Protein AF-A0A955KDP0-F1 (afdb_monomer_lite)

pLDDT: mean 82.31, std 9.08, range [49.38, 95.75]

Sequence (146 aa):
GVGVSDIMGAMHLIAPYGDDAVAMVRTPELDGIKAINAIAGNRFVEVITINPKGEYEAKSFSFDSDWRKYDCSVRIFDGPEQNLSALPKGVTASIAQDGELVITVPSRGEQKIVSDKDLATDMRLTRIGNQVTYLKDGALWSLRMQ

Structure (mmCIF, N/CA/C/O backbone):
data_AF-A0A955KDP0-F1
#
_entry.id   AF-A0A955KDP0-F1
#
loop_
_atom_site.group_PDB
_atom_site.id
_atom_site.type_symbol
_atom_site.label_atom_id
_atom_site.label_alt_id
_atom_site.label_comp_id
_atom_site.label_asym_id
_atom_site.label_entity_id
_atom_site.label_seq_id
_atom_site.pdbx_PDB_ins_code
_atom_site.Cartn_x
_atom_site.Cartn_y
_atom_site.Cartn_z
_atom_site.occupancy
_atom_site.B_iso_or_equiv
_atom_site.auth_seq_id
_atom_site.auth_comp_id
_atom_site.auth_asym_id
_atom_site.auth_atom_id
_atom_site.pdbx_PDB_model_num
ATOM 1 N N . GLY A 1 1 ? -8.768 -5.371 -7.164 1.00 73.12 1 GLY A N 1
ATOM 2 C CA . GLY A 1 1 ? -9.036 -3.942 -6.908 1.00 73.12 1 GLY A CA 1
ATOM 3 C C . GLY A 1 1 ? -9.267 -3.742 -5.428 1.00 73.12 1 GLY A C 1
ATOM 4 O O . GLY A 1 1 ? -9.494 -4.729 -4.743 1.00 73.12 1 GLY A O 1
ATOM 5 N N . VAL A 1 2 ? -9.190 -2.507 -4.943 1.00 88.19 2 VAL A N 1
ATOM 6 C CA . VAL A 1 2 ? -9.468 -2.141 -3.548 1.00 88.19 2 VAL A CA 1
ATOM 7 C C . VAL A 1 2 ? -10.434 -0.967 -3.527 1.00 88.19 2 VAL A C 1
ATOM 9 O O . VAL A 1 2 ? -10.356 -0.088 -4.383 1.00 88.19 2 VAL A O 1
ATOM 12 N N . GLY A 1 3 ? -11.374 -0.995 -2.592 1.00 90.38 3 GLY A N 1
ATOM 13 C CA . GLY A 1 3 ? -12.320 0.079 -2.338 1.00 90.38 3 GLY A CA 1
ATOM 14 C C . GLY A 1 3 ? -11.964 0.818 -1.056 1.00 90.38 3 GLY A C 1
ATOM 15 O O . GLY A 1 3 ? -11.508 0.217 -0.085 1.00 90.38 3 GLY A O 1
ATOM 16 N N . VAL A 1 4 ? -12.212 2.122 -1.054 1.00 92.75 4 VAL A N 1
ATOM 17 C CA . VAL A 1 4 ? -12.185 2.960 0.144 1.00 92.75 4 VAL A CA 1
ATOM 18 C C . VAL A 1 4 ? -13.595 3.513 0.314 1.00 92.75 4 VAL A C 1
ATOM 20 O O . VAL A 1 4 ? -14.101 4.172 -0.593 1.00 92.75 4 VAL A O 1
ATOM 23 N N . SER A 1 5 ? -14.248 3.203 1.433 1.00 93.94 5 SER A N 1
ATOM 24 C CA . SER A 1 5 ? -15.646 3.574 1.681 1.00 93.94 5 SER A CA 1
ATOM 25 C C . SER A 1 5 ? -15.780 4.393 2.954 1.00 93.94 5 SER A C 1
ATOM 27 O O . SER A 1 5 ? -15.240 4.017 3.991 1.00 93.94 5 SER A O 1
ATOM 29 N N . ASP A 1 6 ? -16.568 5.459 2.884 1.00 93.44 6 ASP A N 1
ATOM 30 C CA . ASP A 1 6 ? -17.007 6.234 4.042 1.00 93.44 6 ASP A CA 1
ATOM 31 C C . ASP A 1 6 ? -18.377 5.718 4.509 1.00 93.44 6 ASP A C 1
ATOM 33 O O . ASP A 1 6 ? -19.319 5.641 3.717 1.00 93.44 6 ASP A O 1
ATOM 37 N N . ILE A 1 7 ? -18.488 5.348 5.786 1.00 92.81 7 ILE A N 1
ATOM 38 C CA . ILE A 1 7 ? -19.766 5.077 6.447 1.00 92.81 7 ILE A CA 1
ATOM 39 C C . ILE A 1 7 ? -19.900 6.033 7.628 1.00 92.81 7 ILE A C 1
ATOM 41 O O . ILE A 1 7 ? -19.354 5.789 8.699 1.00 92.81 7 ILE A O 1
ATOM 45 N N . MET A 1 8 ? -20.666 7.111 7.444 1.00 92.50 8 MET A N 1
ATOM 46 C CA . MET A 1 8 ? -20.958 8.102 8.493 1.00 92.50 8 MET A CA 1
ATOM 47 C C . MET A 1 8 ? -19.702 8.738 9.126 1.00 92.50 8 MET A C 1
ATOM 49 O O . MET A 1 8 ? -19.662 8.980 10.330 1.00 92.50 8 MET A O 1
ATOM 53 N N . GLY A 1 9 ? -18.672 9.004 8.325 1.00 89.31 9 GLY A N 1
ATOM 54 C CA . GLY A 1 9 ? -17.384 9.545 8.757 1.00 89.31 9 GLY A CA 1
ATOM 55 C C . GLY A 1 9 ? -16.373 8.478 9.181 1.00 89.31 9 GLY A C 1
ATOM 56 O O . GLY A 1 9 ? -15.236 8.813 9.504 1.00 89.31 9 GLY A O 1
ATOM 57 N N . ALA A 1 10 ? -16.762 7.200 9.186 1.00 94.44 10 ALA A N 1
ATOM 58 C CA . ALA A 1 10 ? -15.877 6.087 9.477 1.00 94.44 10 ALA A CA 1
ATOM 59 C C . ALA A 1 10 ? -15.365 5.451 8.180 1.00 94.44 10 ALA A C 1
ATOM 61 O O . ALA A 1 10 ? -16.104 4.767 7.466 1.00 94.44 10 ALA A O 1
ATOM 62 N N . MET A 1 11 ? -14.076 5.632 7.899 1.00 95.75 11 MET A N 1
ATOM 63 C CA . MET A 1 11 ? -13.441 5.091 6.698 1.00 95.75 11 MET A CA 1
ATOM 64 C C . MET A 1 11 ? -13.131 3.599 6.821 1.00 95.75 11 MET A C 1
ATOM 66 O O . MET A 1 11 ? -12.634 3.127 7.847 1.00 95.75 11 MET A O 1
ATOM 70 N N . HIS A 1 12 ? -13.413 2.852 5.759 1.00 94.94 12 HIS A N 1
ATOM 71 C CA . HIS A 1 12 ? -13.193 1.415 5.674 1.00 94.94 12 HIS A CA 1
ATOM 72 C C . HIS A 1 12 ? -12.435 1.054 4.398 1.00 94.94 12 HIS A C 1
ATOM 74 O O . HIS A 1 12 ? -12.764 1.529 3.308 1.00 94.94 12 HIS A O 1
ATOM 80 N N . LEU A 1 13 ? -11.455 0.166 4.539 1.00 94.62 13 LEU A N 1
ATOM 81 C CA . LEU A 1 13 ? -10.799 -0.510 3.429 1.00 94.62 13 LEU A CA 1
ATOM 82 C C . LEU A 1 13 ? -11.592 -1.752 3.038 1.00 94.62 13 LEU A C 1
ATOM 84 O O . LEU A 1 13 ? -11.932 -2.574 3.887 1.00 94.62 13 LEU A O 1
ATOM 88 N N . ILE A 1 14 ? -11.855 -1.896 1.744 1.00 93.00 14 ILE A N 1
ATOM 89 C CA . ILE A 1 14 ? -12.531 -3.048 1.151 1.00 93.00 14 ILE A CA 1
ATOM 90 C C . ILE A 1 14 ? -11.543 -3.720 0.207 1.00 93.00 14 ILE A C 1
ATOM 92 O O . ILE A 1 14 ? -11.304 -3.227 -0.896 1.00 93.00 14 ILE A O 1
ATOM 96 N N . ALA A 1 15 ? -10.948 -4.832 0.625 1.00 91.44 15 ALA A N 1
ATOM 97 C CA . ALA A 1 15 ? -9.898 -5.495 -0.140 1.00 91.44 15 ALA A CA 1
ATOM 98 C C . ALA A 1 15 ? -10.147 -7.005 -0.272 1.00 91.44 15 ALA A C 1
ATOM 100 O O . ALA A 1 15 ? -10.638 -7.637 0.666 1.00 91.44 15 ALA A O 1
ATOM 101 N N . PRO A 1 16 ? -9.817 -7.608 -1.427 1.00 86.12 16 PRO A N 1
ATOM 102 C CA . PRO A 1 16 ? -9.906 -9.048 -1.605 1.00 86.12 16 PRO A CA 1
ATOM 103 C C . PRO A 1 16 ? -8.849 -9.748 -0.745 1.00 86.12 16 PRO A C 1
ATOM 105 O O . PRO A 1 16 ? -7.674 -9.375 -0.777 1.00 86.12 16 PRO A O 1
ATOM 108 N N . TYR A 1 17 ? -9.259 -10.780 -0.007 1.00 82.44 17 TYR A N 1
ATOM 109 C CA . TYR A 1 17 ? -8.359 -11.602 0.813 1.00 82.44 17 TYR A CA 1
ATOM 110 C C . TYR A 1 17 ? -8.341 -13.091 0.444 1.00 82.44 17 TYR A C 1
ATOM 112 O O . TYR A 1 17 ? -7.614 -13.875 1.052 1.00 82.44 17 TYR A O 1
ATOM 120 N N . GLY A 1 18 ? -9.100 -13.472 -0.579 1.00 76.88 18 GLY A N 1
ATOM 121 C CA . GLY A 1 18 ? -9.124 -14.796 -1.191 1.00 76.88 18 GLY A CA 1
ATOM 122 C C . GLY A 1 18 ? -9.804 -14.715 -2.556 1.00 76.88 18 GLY A C 1
ATOM 123 O O . GLY A 1 18 ? -10.226 -13.631 -2.961 1.00 76.88 18 GLY A O 1
ATOM 124 N N . ASP A 1 19 ? -9.915 -15.846 -3.251 1.00 78.38 19 ASP A N 1
ATOM 125 C CA . ASP A 1 19 ? -10.481 -15.881 -4.609 1.00 78.38 19 ASP A CA 1
ATOM 126 C C . ASP A 1 19 ? -11.951 -15.425 -4.635 1.00 78.38 19 ASP A C 1
ATOM 128 O O . ASP A 1 19 ? -12.337 -14.649 -5.504 1.00 78.38 19 ASP A O 1
ATOM 132 N N . ASP A 1 20 ? -12.722 -15.795 -3.608 1.00 84.00 20 ASP A N 1
ATOM 133 C CA . ASP A 1 20 ? -14.141 -15.446 -3.458 1.00 84.00 20 ASP A CA 1
ATOM 134 C C . ASP A 1 20 ? -14.428 -14.709 -2.136 1.00 84.00 20 ASP A C 1
ATOM 136 O O . ASP A 1 20 ? -15.514 -14.816 -1.564 1.00 84.00 20 ASP A O 1
ATOM 140 N N . ALA A 1 21 ? -13.436 -13.990 -1.594 1.00 85.31 21 ALA A N 1
ATOM 141 C CA . ALA A 1 21 ? -13.540 -13.391 -0.265 1.00 85.31 21 ALA A CA 1
ATOM 142 C C . ALA A 1 21 ? -13.038 -11.941 -0.218 1.00 85.31 21 ALA A C 1
ATOM 144 O O . ALA A 1 21 ? -11.952 -11.618 -0.705 1.00 85.31 21 ALA A O 1
ATOM 145 N N . VAL A 1 22 ? -13.824 -11.068 0.420 1.00 88.88 22 VAL A N 1
ATOM 146 C CA . VAL A 1 22 ? -13.530 -9.640 0.599 1.00 88.88 22 VAL A CA 1
ATOM 147 C C . VAL A 1 22 ? -13.565 -9.296 2.081 1.00 88.88 22 VAL A C 1
ATOM 149 O O . VAL A 1 22 ? -14.498 -9.659 2.793 1.00 88.88 22 VAL A O 1
ATOM 152 N N . ALA A 1 23 ? -12.536 -8.591 2.536 1.00 90.81 23 ALA A N 1
ATOM 153 C CA . ALA A 1 23 ? -12.445 -8.056 3.877 1.00 90.81 23 ALA A CA 1
ATOM 154 C C . ALA A 1 23 ? -12.899 -6.600 3.843 1.00 90.81 23 ALA A C 1
ATOM 156 O O . ALA A 1 23 ? -12.498 -5.837 2.963 1.00 90.81 23 ALA A O 1
ATOM 157 N N . MET A 1 24 ? -13.723 -6.227 4.816 1.00 93.31 24 MET A N 1
ATOM 158 C CA . MET A 1 24 ? -14.082 -4.844 5.082 1.00 93.31 24 MET A CA 1
ATOM 159 C C . MET A 1 24 ? -13.533 -4.477 6.453 1.00 93.31 24 MET A C 1
ATOM 161 O O . MET A 1 24 ? -14.024 -4.961 7.472 1.00 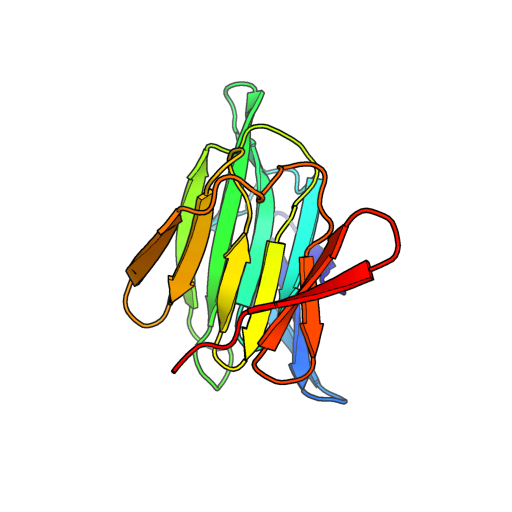93.31 24 MET A O 1
ATOM 165 N N . VAL A 1 25 ? -12.490 -3.654 6.472 1.00 94.06 25 VAL A N 1
ATOM 166 C CA . VAL A 1 25 ? -11.752 -3.325 7.690 1.00 94.06 25 VAL A CA 1
ATOM 167 C C . VAL A 1 25 ? -11.899 -1.843 7.978 1.00 94.06 25 VAL A C 1
ATOM 169 O O . VAL A 1 25 ? -11.672 -1.008 7.107 1.00 94.06 25 VAL A O 1
ATOM 172 N N . ARG A 1 26 ? -12.294 -1.512 9.207 1.00 94.69 26 ARG A N 1
ATOM 173 C CA . ARG A 1 26 ? -12.317 -0.134 9.697 1.00 94.69 26 ARG A CA 1
ATOM 174 C C . ARG A 1 26 ? -10.889 0.402 9.767 1.00 94.69 26 ARG A C 1
ATOM 176 O O . ARG A 1 26 ? -10.039 -0.229 10.385 1.00 94.69 26 ARG A O 1
ATOM 183 N N . THR A 1 27 ? -10.654 1.572 9.183 1.00 95.31 27 THR A N 1
ATOM 184 C CA . THR A 1 27 ? -9.312 2.156 9.054 1.00 95.31 27 THR A CA 1
ATOM 185 C C . THR A 1 27 ? -9.306 3.624 9.490 1.00 95.31 27 THR A C 1
ATOM 187 O O . THR A 1 27 ? -9.491 4.514 8.654 1.00 95.31 27 THR A O 1
ATOM 190 N N . PRO A 1 28 ? -9.149 3.902 10.799 1.00 94.50 28 PRO A N 1
ATOM 191 C CA . PRO A 1 28 ? -9.194 5.261 11.343 1.00 94.50 28 PRO A CA 1
ATOM 192 C C . PRO A 1 28 ? -8.133 6.198 10.765 1.00 94.50 28 PRO A C 1
ATOM 194 O O . PRO A 1 28 ? -8.346 7.401 10.673 1.00 94.50 28 PRO A O 1
ATOM 197 N N . GLU A 1 29 ? -7.006 5.658 10.301 1.00 94.06 29 GLU A N 1
ATOM 198 C CA . GLU A 1 29 ? -5.907 6.422 9.704 1.00 94.06 29 GLU A CA 1
ATOM 199 C C . GLU A 1 29 ? -6.277 7.103 8.380 1.00 94.06 29 GLU A C 1
ATOM 201 O O . GLU A 1 29 ? -5.469 7.883 7.864 1.00 94.06 29 GLU A O 1
ATOM 206 N N . LEU A 1 30 ? -7.455 6.791 7.829 1.00 93.31 30 LEU A N 1
ATOM 207 C CA . LEU A 1 30 ? -8.025 7.398 6.628 1.00 93.31 30 LEU A CA 1
ATOM 208 C C . LEU A 1 30 ? -9.170 8.377 6.933 1.00 93.31 30 LEU A C 1
ATOM 210 O O . LEU A 1 30 ? -9.653 9.021 6.006 1.00 93.31 30 LEU A O 1
ATOM 214 N N . ASP A 1 31 ? -9.615 8.510 8.187 1.00 92.88 31 ASP A N 1
ATOM 215 C CA . ASP A 1 31 ? -10.762 9.357 8.539 1.00 92.88 31 ASP A CA 1
ATOM 216 C C . ASP A 1 31 ? -10.559 10.818 8.146 1.00 92.88 31 ASP A C 1
ATOM 218 O O . ASP A 1 31 ? -9.567 11.446 8.508 1.00 92.88 31 ASP A O 1
ATOM 222 N N . GLY A 1 32 ? -11.527 11.371 7.410 1.00 86.75 32 GLY A N 1
ATOM 223 C CA . GLY A 1 32 ? -11.461 12.748 6.919 1.00 86.75 32 GLY A CA 1
ATOM 224 C C . GLY A 1 32 ? -10.387 12.983 5.850 1.00 86.75 32 GLY A C 1
ATOM 225 O O . GLY A 1 32 ? -10.158 14.131 5.470 1.00 86.75 32 GLY A O 1
ATOM 226 N N . ILE A 1 33 ? -9.741 11.926 5.348 1.00 87.94 33 ILE A N 1
ATOM 227 C CA . ILE A 1 33 ? -8.696 12.005 4.330 1.00 87.94 33 ILE A CA 1
ATOM 228 C C . ILE A 1 33 ? -9.242 11.521 2.989 1.00 87.94 33 ILE A C 1
ATOM 230 O O . ILE A 1 33 ? -9.924 10.502 2.881 1.00 87.94 33 ILE A O 1
ATOM 234 N N . LYS A 1 34 ? -8.898 12.248 1.924 1.00 86.75 34 LYS A N 1
ATOM 235 C CA . LYS A 1 34 ? -9.240 11.857 0.560 1.00 86.75 34 LYS A CA 1
ATOM 236 C C . LYS A 1 34 ? -8.227 10.841 0.029 1.00 86.75 34 LYS A C 1
ATOM 238 O O . LYS A 1 34 ? -7.061 11.177 -0.178 1.00 86.75 34 LYS A O 1
ATOM 243 N N . ALA A 1 35 ? -8.692 9.622 -0.237 1.00 89.56 35 ALA A N 1
ATOM 244 C CA . ALA A 1 35 ? -7.942 8.638 -1.010 1.00 89.56 35 ALA A CA 1
ATOM 245 C C . ALA A 1 35 ? -7.914 9.038 -2.494 1.00 89.56 35 ALA A C 1
ATOM 247 O O . ALA A 1 35 ? -8.939 9.409 -3.068 1.00 89.56 35 ALA A O 1
ATOM 248 N N . ILE A 1 36 ? -6.734 8.977 -3.105 1.00 91.25 36 ILE A N 1
ATOM 249 C CA . ILE A 1 36 ? -6.509 9.313 -4.518 1.00 91.25 36 ILE A CA 1
ATOM 250 C C . ILE A 1 36 ? -6.378 8.045 -5.343 1.00 91.25 36 ILE A C 1
ATOM 252 O O . ILE A 1 36 ? -6.989 7.911 -6.399 1.00 91.25 36 ILE A O 1
ATOM 256 N N . ASN A 1 37 ? -5.557 7.129 -4.846 1.00 90.31 37 ASN A N 1
ATOM 257 C CA . ASN A 1 37 ? -5.220 5.889 -5.509 1.00 90.31 37 ASN A CA 1
ATOM 258 C C . ASN A 1 37 ? -5.000 4.820 -4.448 1.00 90.31 37 ASN A C 1
ATOM 260 O O . ASN A 1 37 ? -4.663 5.136 -3.305 1.00 90.31 37 ASN A O 1
ATOM 264 N N . ALA A 1 38 ? -5.214 3.566 -4.812 1.00 89.81 38 ALA A N 1
ATOM 265 C CA . ALA A 1 38 ? -4.991 2.469 -3.902 1.00 89.81 38 ALA A CA 1
ATOM 266 C C . ALA A 1 38 ? -4.703 1.177 -4.660 1.00 89.81 38 ALA A C 1
ATOM 268 O O . ALA A 1 38 ? -5.333 0.860 -5.673 1.00 89.81 38 ALA A O 1
ATOM 269 N N . ILE A 1 39 ? -3.789 0.393 -4.105 1.00 88.06 39 ILE A N 1
ATOM 270 C CA . ILE A 1 39 ? -3.435 -0.931 -4.592 1.00 88.06 39 ILE A CA 1
ATOM 271 C C . ILE A 1 39 ? -3.612 -1.945 -3.468 1.00 88.06 39 ILE A C 1
ATOM 273 O O . ILE A 1 39 ? -3.326 -1.670 -2.304 1.00 88.06 39 ILE A O 1
ATOM 277 N N . ALA A 1 40 ? -4.089 -3.134 -3.822 1.00 86.50 40 ALA A N 1
ATOM 278 C CA . ALA A 1 40 ? -4.170 -4.260 -2.904 1.00 86.50 40 ALA A CA 1
ATOM 279 C C . ALA A 1 40 ? -3.393 -5.453 -3.445 1.00 86.50 40 ALA A C 1
ATOM 281 O O . ALA A 1 40 ? -3.401 -5.743 -4.644 1.00 86.50 40 ALA A O 1
ATOM 282 N N . GLY A 1 41 ? -2.770 -6.164 -2.517 1.00 80.69 41 GLY A N 1
ATOM 283 C CA . GLY A 1 41 ? -2.164 -7.466 -2.708 1.00 80.69 41 GLY A CA 1
ATOM 284 C C . GLY A 1 41 ? -2.537 -8.408 -1.571 1.00 80.69 41 GLY A C 1
ATOM 285 O O . GLY A 1 41 ? -3.383 -8.118 -0.726 1.00 80.69 41 GLY A O 1
ATOM 286 N N . ASN A 1 42 ? -1.889 -9.568 -1.541 1.00 82.19 42 ASN A N 1
ATOM 287 C CA . ASN A 1 42 ? -2.147 -10.555 -0.502 1.00 82.19 42 ASN A CA 1
ATOM 288 C C . ASN A 1 42 ? -1.687 -10.018 0.865 1.00 82.19 42 ASN A C 1
ATOM 290 O O . ASN A 1 42 ? -0.485 -9.851 1.070 1.00 82.19 42 ASN A O 1
ATOM 294 N N . ARG A 1 43 ? -2.638 -9.784 1.782 1.00 86.88 43 ARG A N 1
ATOM 295 C CA . ARG A 1 43 ? -2.420 -9.227 3.132 1.00 86.88 43 ARG A CA 1
ATOM 296 C C . ARG A 1 43 ? -1.767 -7.841 3.148 1.00 86.88 43 ARG A C 1
ATOM 298 O O . ARG A 1 43 ? -1.123 -7.475 4.128 1.00 86.88 43 ARG A O 1
ATOM 305 N N . PHE A 1 44 ? -1.918 -7.073 2.075 1.00 87.88 44 PHE A N 1
ATOM 306 C CA . PHE A 1 44 ? -1.340 -5.740 1.974 1.00 87.88 44 PHE A CA 1
ATOM 307 C C . PHE A 1 44 ? -2.247 -4.806 1.180 1.00 87.88 44 PHE A C 1
ATOM 309 O O . PHE A 1 44 ? -2.757 -5.182 0.124 1.00 87.88 44 PHE A O 1
ATOM 316 N N . VAL A 1 45 ? -2.411 -3.581 1.664 1.00 90.75 45 VAL A N 1
ATOM 317 C CA . VAL A 1 45 ? -3.089 -2.493 0.958 1.00 90.75 45 VAL A CA 1
ATOM 318 C C . VAL A 1 45 ? -2.243 -1.239 1.097 1.00 90.75 45 VAL A C 1
ATOM 320 O O . VAL A 1 45 ? -1.843 -0.907 2.204 1.00 90.75 45 VAL A O 1
ATOM 323 N N . GLU A 1 46 ? -2.006 -0.508 0.014 1.00 90.25 46 GLU A N 1
ATOM 324 C CA . GLU A 1 46 ? -1.416 0.829 0.095 1.00 90.25 46 GLU A CA 1
ATOM 325 C C . GLU A 1 46 ? -2.356 1.849 -0.526 1.00 90.25 46 GLU A C 1
ATOM 327 O O . GLU A 1 46 ? -2.829 1.655 -1.644 1.00 90.25 46 GLU A O 1
ATOM 332 N N . VAL A 1 47 ? -2.604 2.940 0.193 1.00 92.81 47 VAL A N 1
ATOM 333 C CA . VAL A 1 47 ? -3.464 4.041 -0.240 1.00 92.81 47 VAL A CA 1
ATOM 334 C C . VAL A 1 47 ? -2.634 5.311 -0.347 1.00 92.81 47 VAL A C 1
ATOM 336 O O . VAL A 1 47 ? -1.996 5.716 0.623 1.00 92.81 47 VAL A O 1
ATOM 339 N N . ILE A 1 48 ? -2.683 5.964 -1.506 1.00 92.31 48 ILE A N 1
ATOM 340 C CA . ILE A 1 48 ? -2.173 7.323 -1.677 1.00 92.31 48 ILE A CA 1
ATOM 341 C C . ILE A 1 48 ? -3.241 8.313 -1.233 1.00 92.31 48 ILE A C 1
ATOM 343 O O . ILE A 1 48 ? -4.395 8.260 -1.668 1.00 92.31 48 ILE A O 1
ATOM 347 N N . THR A 1 49 ? -2.832 9.235 -0.376 1.00 93.19 49 THR A N 1
ATOM 348 C CA . THR A 1 49 ? -3.662 10.278 0.219 1.00 93.19 49 THR A CA 1
ATOM 349 C C . THR A 1 49 ? -2.995 11.643 0.085 1.00 93.19 49 THR A C 1
ATOM 351 O O . THR A 1 49 ? -1.806 11.711 -0.212 1.00 93.19 49 THR A O 1
ATOM 354 N N . ILE A 1 50 ? -3.753 12.724 0.288 1.00 90.44 50 ILE A N 1
ATOM 355 C CA . ILE A 1 50 ? -3.193 14.075 0.451 1.00 90.44 50 ILE A CA 1
ATOM 356 C C . ILE A 1 50 ? -3.301 14.450 1.922 1.00 90.44 50 ILE A C 1
ATOM 358 O O . ILE A 1 50 ? -4.394 14.395 2.494 1.00 90.44 50 ILE A O 1
ATOM 362 N N . ASN A 1 51 ? -2.185 14.839 2.528 1.00 85.50 51 ASN A N 1
ATOM 363 C CA . ASN A 1 51 ? -2.172 15.316 3.902 1.00 85.50 51 ASN A CA 1
ATOM 364 C C . ASN A 1 51 ? -2.692 16.770 4.003 1.00 85.50 51 ASN A C 1
ATOM 366 O O . ASN A 1 51 ? -2.839 17.458 2.990 1.00 85.50 51 ASN A O 1
ATOM 370 N N . PRO A 1 52 ? -2.950 17.302 5.211 1.00 83.62 52 PRO A N 1
ATOM 371 C CA . PRO A 1 52 ? -3.420 18.683 5.369 1.00 83.62 52 PRO A CA 1
ATOM 372 C C . PRO A 1 52 ? -2.461 19.766 4.842 1.00 83.62 52 PRO A C 1
ATOM 374 O O . PRO A 1 52 ? -2.879 20.907 4.667 1.00 83.62 52 PRO A O 1
ATOM 377 N N . LYS A 1 53 ? -1.186 19.432 4.599 1.00 86.50 53 LYS A N 1
ATOM 378 C CA . LYS A 1 53 ? -0.187 20.336 4.007 1.00 86.50 53 LYS A CA 1
ATOM 379 C C . LYS A 1 53 ? -0.198 20.318 2.474 1.00 86.50 53 LYS A C 1
ATOM 381 O O . LYS A 1 53 ? 0.512 21.112 1.866 1.00 86.50 53 LYS A O 1
ATOM 386 N N . GLY A 1 54 ? -1.003 19.455 1.852 1.00 85.56 54 GLY A N 1
ATOM 387 C CA . GLY A 1 54 ? -1.059 19.294 0.400 1.00 85.56 54 GLY A CA 1
ATOM 388 C C . GLY A 1 54 ? -0.009 18.336 -0.168 1.00 85.56 54 GLY A C 1
ATOM 389 O O . GLY A 1 54 ? 0.125 18.257 -1.386 1.00 85.56 54 GLY A O 1
ATOM 390 N N . GLU A 1 55 ? 0.726 17.614 0.679 1.00 88.94 55 GLU A N 1
ATOM 391 C CA . GLU A 1 55 ? 1.732 16.636 0.257 1.00 88.94 55 GLU A CA 1
ATOM 392 C C . GLU A 1 55 ? 1.074 15.265 0.065 1.00 88.94 55 GLU A C 1
ATOM 394 O O . GLU A 1 55 ? 0.138 14.903 0.790 1.00 88.94 55 GLU A O 1
ATOM 399 N N . TYR A 1 56 ? 1.562 14.492 -0.907 1.00 90.25 56 TYR A N 1
ATOM 400 C CA . TYR A 1 56 ? 1.109 13.118 -1.079 1.00 90.25 56 TYR A CA 1
ATOM 401 C C . TYR A 1 56 ? 1.745 12.219 -0.012 1.00 90.25 56 TYR A C 1
ATOM 403 O O . TYR A 1 56 ? 2.942 12.280 0.267 1.00 90.25 56 TYR A O 1
ATOM 411 N N . GLU A 1 57 ? 0.929 11.349 0.572 1.00 91.00 57 GLU A N 1
ATOM 412 C CA . GLU A 1 57 ? 1.353 10.347 1.545 1.00 91.00 57 GLU A CA 1
ATOM 413 C C . GLU A 1 57 ? 0.861 8.971 1.117 1.00 91.00 57 GLU A C 1
ATOM 415 O O . GLU A 1 57 ? -0.322 8.788 0.812 1.00 91.00 57 GLU A O 1
ATOM 420 N N . ALA A 1 58 ? 1.755 7.988 1.153 1.00 89.81 58 ALA A N 1
ATOM 421 C CA . ALA A 1 58 ? 1.406 6.586 1.005 1.00 89.81 58 ALA A CA 1
ATOM 422 C C . ALA A 1 58 ? 1.199 5.964 2.392 1.00 89.81 58 ALA A C 1
ATOM 424 O O . ALA A 1 58 ? 2.129 5.896 3.199 1.00 89.81 58 ALA A O 1
ATOM 425 N N . LYS A 1 59 ? -0.025 5.501 2.657 1.00 91.81 59 LYS A N 1
ATOM 426 C CA . LYS A 1 59 ? -0.403 4.753 3.861 1.00 91.81 59 LYS A CA 1
ATOM 427 C C . LYS A 1 59 ? -0.461 3.268 3.524 1.00 91.81 59 LYS A C 1
ATOM 429 O O . LYS A 1 59 ? -1.311 2.838 2.747 1.00 91.81 59 LYS A O 1
ATOM 434 N N . SER A 1 60 ? 0.468 2.509 4.084 1.00 91.06 60 SER A N 1
ATOM 435 C CA . SER A 1 60 ? 0.655 1.074 3.885 1.00 91.06 60 SER A CA 1
ATOM 436 C C . SER A 1 60 ? 0.044 0.295 5.045 1.00 91.06 60 SER A C 1
ATOM 438 O O . SER A 1 60 ? 0.461 0.463 6.185 1.00 91.06 60 SER A O 1
ATOM 440 N N . PHE A 1 61 ? -0.896 -0.596 4.751 1.00 91.88 61 PHE A N 1
ATOM 441 C CA . PHE A 1 61 ? -1.611 -1.441 5.7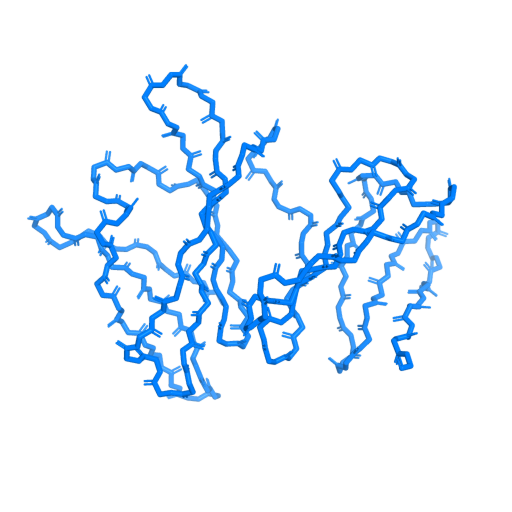02 1.00 91.88 61 PHE A CA 1
ATOM 442 C C . PHE A 1 61 ? -1.233 -2.898 5.473 1.00 91.88 61 PHE A C 1
ATOM 444 O O . PHE A 1 61 ? -1.461 -3.449 4.394 1.00 91.88 61 PHE A O 1
ATOM 451 N N . SER A 1 62 ? -0.657 -3.527 6.489 1.00 90.06 62 SER A N 1
ATOM 452 C CA . SER A 1 62 ? -0.168 -4.904 6.413 1.00 90.06 62 SER A CA 1
ATOM 453 C C . SER A 1 62 ? -0.942 -5.782 7.369 1.00 90.06 62 SER A C 1
ATOM 455 O O . SER A 1 62 ? -0.846 -5.610 8.578 1.00 90.06 62 SER A O 1
ATOM 457 N N . PHE A 1 63 ? -1.721 -6.706 6.821 1.00 89.00 63 PHE A N 1
ATOM 458 C CA . PHE A 1 63 ? -2.721 -7.458 7.567 1.00 89.00 63 PHE A CA 1
ATOM 459 C C . PHE A 1 63 ? -2.167 -8.780 8.106 1.00 89.00 63 PHE A C 1
ATOM 461 O O . PHE A 1 63 ? -1.289 -9.428 7.513 1.00 89.00 63 PHE A O 1
ATOM 468 N N . ASP A 1 64 ? -2.724 -9.237 9.223 1.00 86.75 64 ASP A N 1
ATOM 469 C CA . ASP A 1 64 ? -2.600 -10.627 9.650 1.00 86.75 64 ASP A CA 1
ATOM 470 C C . ASP A 1 64 ? -3.288 -11.590 8.658 1.00 86.75 64 ASP A C 1
ATOM 472 O O . ASP A 1 64 ? -3.835 -11.200 7.625 1.00 86.75 64 ASP A O 1
ATOM 476 N N . SER A 1 65 ? -3.142 -12.895 8.884 1.00 83.69 65 SER A N 1
ATOM 477 C CA . SER A 1 65 ? -3.670 -13.917 7.967 1.00 83.69 65 SER A CA 1
ATOM 478 C C . SER A 1 65 ? -5.196 -13.941 7.899 1.00 83.69 65 SER A C 1
ATOM 480 O O . SER A 1 65 ? -5.752 -14.382 6.899 1.00 83.69 65 SER A O 1
ATOM 482 N N . ASP A 1 66 ? -5.854 -13.491 8.959 1.00 85.88 66 ASP A N 1
ATOM 483 C CA . ASP A 1 66 ? -7.299 -13.461 9.148 1.00 85.88 66 ASP A CA 1
ATOM 484 C C . ASP A 1 66 ? -7.907 -12.065 8.950 1.00 85.88 66 ASP A C 1
ATOM 486 O O . ASP A 1 66 ? -9.115 -11.909 9.122 1.00 85.88 66 ASP A O 1
ATOM 490 N N . TRP A 1 67 ? -7.099 -11.076 8.545 1.00 88.06 67 TRP A N 1
ATOM 491 C CA . TRP A 1 67 ? -7.517 -9.698 8.258 1.00 88.06 67 TRP A CA 1
ATOM 492 C C . TRP A 1 67 ? -8.219 -8.996 9.431 1.00 88.06 67 TRP A C 1
ATOM 494 O O . TRP A 1 67 ? -9.053 -8.110 9.238 1.00 88.06 67 TRP A O 1
ATOM 504 N N . ARG A 1 68 ? -7.879 -9.382 10.663 1.00 86.31 68 ARG A N 1
ATOM 505 C CA . ARG A 1 68 ? -8.430 -8.809 11.900 1.00 86.31 68 ARG A CA 1
ATOM 506 C C . ARG A 1 68 ? -7.551 -7.720 12.484 1.00 86.31 68 ARG A C 1
ATOM 508 O O . ARG A 1 68 ? -8.060 -6.845 13.183 1.00 86.31 68 ARG A O 1
ATOM 515 N N . LYS A 1 69 ? -6.247 -7.782 12.228 1.00 88.44 69 LYS A N 1
ATOM 516 C CA . LYS A 1 69 ? -5.269 -6.793 12.677 1.00 88.44 69 LYS A CA 1
ATOM 517 C C . LYS A 1 69 ? -4.413 -6.355 11.509 1.00 88.44 69 LYS A C 1
ATOM 519 O O . LYS A 1 69 ? -4.171 -7.119 10.575 1.00 88.44 69 LYS A O 1
ATOM 524 N N . TYR A 1 70 ? -3.929 -5.129 11.595 1.00 91.62 70 TYR A N 1
ATOM 525 C CA . TYR A 1 70 ? -2.945 -4.620 10.665 1.00 91.62 70 TYR A CA 1
ATOM 526 C C . TYR A 1 70 ? -1.950 -3.710 11.367 1.00 91.62 70 TYR A C 1
ATOM 528 O O . TYR A 1 70 ? -2.274 -3.075 12.370 1.00 91.62 70 TYR A O 1
ATOM 536 N N . ASP A 1 71 ? -0.765 -3.626 10.779 1.00 90.38 71 ASP A N 1
ATOM 537 C CA . ASP A 1 71 ? 0.188 -2.556 11.031 1.00 90.38 71 ASP A CA 1
ATOM 538 C C . ASP A 1 71 ? 0.041 -1.495 9.937 1.00 90.38 71 ASP A C 1
ATOM 540 O O . ASP A 1 71 ? -0.144 -1.828 8.761 1.00 90.38 71 ASP A O 1
ATOM 544 N N . CYS A 1 72 ? 0.109 -0.221 10.324 1.00 90.81 72 CYS A N 1
ATOM 545 C CA . CYS A 1 72 ? 0.055 0.911 9.406 1.00 90.81 72 CYS A CA 1
ATOM 5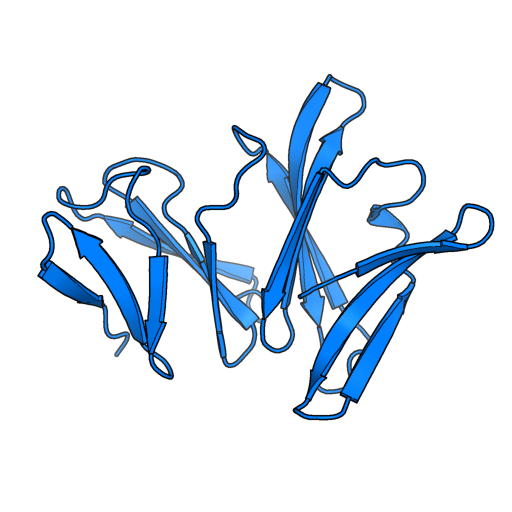46 C C . CYS A 1 72 ? 1.396 1.646 9.401 1.00 90.81 72 CYS A C 1
ATOM 548 O O . CYS A 1 72 ? 1.900 2.036 10.455 1.00 90.81 72 CYS A O 1
ATOM 550 N N . SER A 1 73 ? 1.963 1.862 8.217 1.00 88.50 73 SER A N 1
ATOM 551 C CA . SER A 1 73 ? 3.116 2.737 8.018 1.00 88.50 73 SER A CA 1
ATOM 552 C C . SER A 1 73 ? 2.772 3.862 7.050 1.00 88.50 73 SER A C 1
ATOM 554 O O . SER A 1 73 ? 1.936 3.712 6.158 1.00 88.50 73 SER A O 1
ATOM 556 N N . VAL A 1 74 ? 3.404 5.016 7.247 1.00 88.75 74 VAL A N 1
ATOM 557 C CA . VAL A 1 74 ? 3.190 6.210 6.427 1.00 88.75 74 VAL A CA 1
ATOM 558 C C . VAL A 1 74 ? 4.530 6.654 5.869 1.00 88.75 74 VAL A C 1
ATOM 560 O O . VAL A 1 74 ? 5.511 6.728 6.609 1.00 88.75 74 VAL A O 1
ATOM 563 N N . ARG A 1 75 ? 4.569 6.967 4.575 1.00 84.38 75 ARG A N 1
ATOM 564 C CA . ARG A 1 75 ? 5.715 7.625 3.943 1.00 84.38 75 ARG A CA 1
ATOM 565 C C . ARG A 1 75 ? 5.253 8.784 3.073 1.00 84.38 75 ARG A C 1
ATOM 567 O O . ARG A 1 75 ? 4.181 8.714 2.471 1.00 84.38 75 ARG A O 1
ATOM 574 N N . ILE A 1 76 ? 6.083 9.819 2.993 1.00 82.81 76 ILE A N 1
ATOM 575 C CA . ILE A 1 76 ? 5.920 10.869 1.988 1.00 82.81 76 ILE A CA 1
ATOM 576 C C . ILE A 1 76 ? 6.117 10.237 0.612 1.00 82.81 76 ILE A C 1
ATOM 578 O O . ILE A 1 76 ? 6.925 9.318 0.446 1.00 82.81 76 ILE A O 1
ATOM 582 N N . PHE A 1 77 ? 5.320 10.683 -0.345 1.00 79.62 77 PHE A N 1
ATOM 583 C CA . PHE A 1 77 ? 5.320 10.169 -1.699 1.00 79.62 77 PHE A CA 1
ATOM 584 C C . PHE A 1 77 ? 5.248 11.346 -2.674 1.00 79.62 77 PHE A C 1
ATOM 586 O O . PHE A 1 77 ? 4.679 12.383 -2.348 1.00 79.62 77 PHE A O 1
ATOM 593 N N . ASP A 1 78 ? 5.835 11.206 -3.859 1.00 75.38 78 ASP A N 1
ATOM 594 C CA . ASP A 1 78 ? 6.053 12.359 -4.745 1.00 75.38 78 ASP A CA 1
ATOM 595 C C . ASP A 1 78 ? 4.942 12.549 -5.792 1.00 75.38 78 ASP A C 1
ATOM 597 O O . ASP A 1 78 ? 4.972 13.501 -6.572 1.00 75.38 78 ASP A O 1
ATOM 601 N N . GLY A 1 79 ? 3.920 11.683 -5.816 1.00 79.69 79 GLY A N 1
ATOM 602 C CA . GLY A 1 79 ? 2.845 11.797 -6.800 1.00 79.69 79 GLY A CA 1
ATOM 603 C C . GLY A 1 79 ? 1.602 10.935 -6.558 1.00 79.69 79 GLY A C 1
ATOM 604 O O . GLY A 1 79 ? 1.521 10.178 -5.596 1.00 79.69 79 GLY A O 1
ATOM 605 N N . PRO A 1 80 ? 0.595 11.046 -7.441 1.00 76.12 80 PRO A N 1
ATOM 606 C CA . PRO A 1 80 ? -0.680 10.335 -7.309 1.00 76.12 80 PRO A CA 1
ATOM 607 C C . PRO A 1 80 ? -0.649 8.885 -7.830 1.00 76.12 80 PRO A C 1
ATOM 609 O O . PRO A 1 80 ? -1.570 8.110 -7.552 1.00 76.12 80 PRO A O 1
ATOM 612 N N . GLU A 1 81 ? 0.371 8.506 -8.605 1.00 76.88 81 GLU A N 1
ATOM 613 C CA . GLU A 1 81 ? 0.498 7.173 -9.203 1.00 76.88 81 GLU A CA 1
ATOM 614 C C . GLU A 1 81 ? 1.490 6.293 -8.439 1.00 76.88 81 GLU A C 1
ATOM 616 O O . GLU A 1 81 ? 2.619 6.689 -8.168 1.00 76.88 81 GLU A O 1
ATOM 621 N N . GLN A 1 82 ? 1.072 5.067 -8.119 1.00 71.56 82 GLN A N 1
ATOM 622 C CA . GLN A 1 82 ? 1.928 4.068 -7.485 1.00 71.56 82 GLN A CA 1
ATOM 623 C C . GLN A 1 82 ? 2.632 3.215 -8.537 1.00 71.56 82 GLN A C 1
ATOM 625 O O . GLN A 1 82 ? 1.992 2.423 -9.229 1.00 71.56 82 GLN A O 1
ATOM 630 N N . ASN A 1 83 ? 3.961 3.292 -8.584 1.00 76.06 83 ASN A N 1
ATOM 631 C CA . ASN A 1 83 ? 4.785 2.286 -9.246 1.00 76.06 83 ASN A CA 1
ATOM 632 C C . ASN A 1 83 ? 5.207 1.204 -8.238 1.00 76.06 83 ASN A C 1
ATOM 634 O O . ASN A 1 83 ? 6.358 1.129 -7.801 1.00 76.06 83 ASN A O 1
ATOM 638 N N . LEU A 1 84 ? 4.224 0.415 -7.797 1.00 80.44 84 LEU A N 1
ATOM 639 C CA . LEU A 1 84 ? 4.386 -0.610 -6.771 1.00 80.44 84 LEU A CA 1
ATOM 640 C C . LEU A 1 84 ? 3.748 -1.922 -7.224 1.00 80.44 84 LEU A C 1
ATOM 642 O O . LEU A 1 84 ? 2.626 -1.952 -7.721 1.00 80.44 84 LEU A O 1
ATOM 646 N N . SER A 1 85 ? 4.449 -3.028 -6.990 1.00 79.88 85 SER A N 1
ATOM 647 C CA . SER A 1 85 ? 3.929 -4.379 -7.170 1.00 79.88 85 SER A CA 1
ATOM 648 C C . SER A 1 85 ? 3.899 -5.111 -5.831 1.00 79.88 85 SER A C 1
ATOM 650 O O . SER A 1 85 ? 4.927 -5.285 -5.173 1.00 79.88 85 SER A O 1
ATOM 652 N N . ALA A 1 86 ? 2.711 -5.571 -5.437 1.00 77.62 86 ALA A N 1
ATOM 653 C CA . ALA A 1 86 ? 2.523 -6.374 -4.236 1.00 77.62 86 ALA A CA 1
ATOM 654 C C . ALA A 1 86 ? 2.760 -7.866 -4.528 1.00 77.62 86 ALA A C 1
ATOM 656 O O . ALA A 1 86 ? 2.116 -8.475 -5.385 1.00 77.62 86 ALA A O 1
ATOM 657 N N . LEU A 1 87 ? 3.691 -8.463 -3.794 1.00 76.38 87 LEU A N 1
ATOM 658 C CA . LEU A 1 87 ? 4.059 -9.875 -3.826 1.00 76.38 87 LEU A CA 1
ATOM 659 C C . LEU A 1 87 ? 3.285 -10.671 -2.755 1.00 76.38 87 LEU A C 1
ATOM 661 O O . LEU A 1 87 ? 2.641 -10.101 -1.869 1.00 76.38 87 LEU A O 1
ATOM 665 N N . PRO A 1 88 ? 3.336 -12.014 -2.799 1.00 68.25 88 PRO A N 1
ATOM 666 C CA . PRO A 1 88 ? 2.768 -12.846 -1.743 1.00 68.25 88 PRO A CA 1
ATOM 667 C C . PRO A 1 88 ? 3.344 -12.523 -0.356 1.00 68.25 88 PRO A C 1
ATOM 669 O O . PRO A 1 88 ? 4.481 -12.076 -0.227 1.00 68.25 88 PRO A O 1
ATOM 672 N N . LYS A 1 89 ? 2.558 -12.807 0.694 1.00 71.00 89 LYS A N 1
ATOM 673 C CA . LYS A 1 89 ? 2.887 -12.514 2.106 1.00 71.00 89 LYS A CA 1
ATOM 674 C C . LYS A 1 89 ? 3.017 -11.018 2.438 1.00 71.00 89 LYS A C 1
ATOM 676 O O . LYS A 1 89 ? 3.610 -10.681 3.458 1.00 71.00 89 LYS A O 1
ATOM 681 N N . GLY A 1 90 ? 2.472 -10.143 1.596 1.00 68.44 90 GLY A N 1
ATOM 682 C CA . GLY A 1 90 ? 2.458 -8.699 1.819 1.00 68.44 90 GLY A CA 1
ATOM 683 C C . GLY A 1 90 ? 3.782 -8.000 1.525 1.00 68.44 90 GLY A C 1
ATOM 684 O O . GLY A 1 90 ? 3.908 -6.823 1.826 1.00 68.44 90 GLY A O 1
ATOM 685 N N . VAL A 1 91 ? 4.767 -8.691 0.940 1.00 78.38 91 VAL A N 1
ATOM 686 C CA . VAL A 1 91 ? 6.006 -8.047 0.480 1.00 78.38 91 VAL A CA 1
ATOM 687 C C . VAL A 1 91 ? 5.669 -7.106 -0.673 1.00 78.38 91 VAL A C 1
ATOM 689 O O . VAL A 1 91 ? 4.864 -7.452 -1.534 1.00 78.38 91 VAL A O 1
ATOM 692 N N . THR A 1 92 ? 6.285 -5.935 -0.732 1.00 81.44 92 THR A N 1
ATOM 693 C CA . THR A 1 92 ? 6.104 -4.997 -1.841 1.00 81.44 92 THR A CA 1
ATOM 694 C C . THR A 1 92 ? 7.427 -4.666 -2.493 1.00 81.44 92 THR A C 1
ATOM 696 O O . THR A 1 92 ? 8.477 -4.712 -1.856 1.00 81.44 92 THR A O 1
ATOM 699 N N . ALA A 1 93 ? 7.369 -4.368 -3.785 1.00 83.06 93 ALA A N 1
ATOM 700 C CA . ALA A 1 93 ? 8.489 -3.856 -4.550 1.00 83.06 93 ALA A CA 1
ATOM 701 C C . ALA A 1 93 ? 8.057 -2.574 -5.259 1.00 83.06 93 ALA A C 1
ATOM 703 O O . ALA A 1 93 ? 6.999 -2.556 -5.887 1.00 83.06 93 ALA A O 1
ATOM 704 N N . SER A 1 94 ? 8.864 -1.524 -5.167 1.00 83.81 94 SER A N 1
ATOM 705 C CA . SER A 1 94 ? 8.605 -0.225 -5.791 1.00 83.81 94 SER A CA 1
ATOM 706 C C . SER A 1 94 ? 9.897 0.419 -6.274 1.00 83.81 94 SER A C 1
ATOM 708 O O . SER A 1 94 ? 10.924 0.290 -5.610 1.00 83.81 94 SER A O 1
ATOM 710 N N . ILE A 1 95 ? 9.838 1.153 -7.384 1.00 80.38 95 ILE A N 1
ATOM 711 C CA . ILE A 1 95 ? 10.931 2.027 -7.829 1.00 80.38 95 ILE A CA 1
ATOM 712 C C . ILE A 1 95 ? 10.542 3.447 -7.428 1.00 80.38 95 ILE A C 1
ATOM 714 O O . ILE A 1 95 ? 9.702 4.067 -8.074 1.00 80.38 95 ILE A O 1
ATOM 718 N N . ALA A 1 96 ? 11.086 3.917 -6.306 1.00 73.06 96 ALA A N 1
ATOM 719 C CA . ALA A 1 96 ? 10.812 5.264 -5.804 1.00 73.06 96 ALA A CA 1
ATOM 720 C C . ALA A 1 96 ? 11.695 6.317 -6.490 1.00 73.06 96 ALA A C 1
ATOM 722 O O . ALA A 1 96 ? 11.248 7.435 -6.719 1.00 73.06 96 ALA A O 1
ATOM 723 N N . GLN A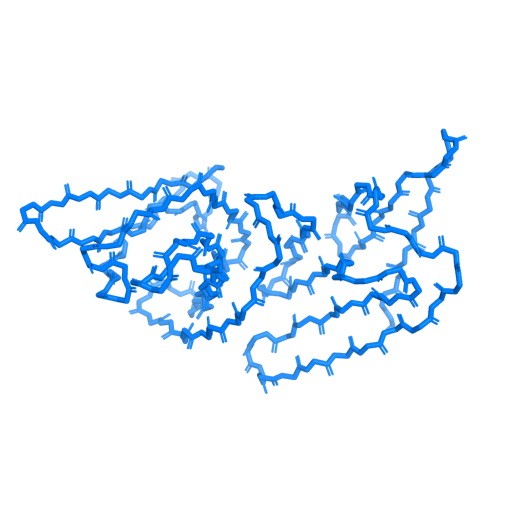 1 97 ? 12.925 5.939 -6.844 1.00 77.19 97 GLN A N 1
ATOM 724 C CA . GLN A 1 97 ? 13.867 6.770 -7.582 1.00 77.19 97 GLN A CA 1
ATOM 725 C C . GLN A 1 97 ? 14.641 5.925 -8.592 1.00 77.19 97 GLN A C 1
ATOM 727 O O . GLN A 1 97 ? 14.801 4.713 -8.410 1.00 77.19 97 GLN A O 1
ATOM 732 N N . ASP A 1 98 ? 15.117 6.567 -9.656 1.00 80.56 98 ASP A N 1
ATOM 733 C CA . ASP A 1 98 ? 15.945 5.910 -10.661 1.00 80.56 98 ASP A CA 1
ATOM 734 C C . ASP A 1 98 ? 17.176 5.288 -9.995 1.00 80.56 98 ASP A C 1
ATOM 736 O O . ASP A 1 98 ? 17.785 5.859 -9.088 1.00 80.56 98 ASP A O 1
ATOM 740 N N . GLY A 1 99 ? 17.539 4.092 -10.440 1.00 80.62 99 GLY A N 1
ATOM 741 C CA . GLY A 1 99 ? 18.659 3.354 -9.882 1.00 80.62 99 GLY A CA 1
ATOM 742 C C . GLY A 1 99 ? 18.335 2.512 -8.646 1.00 80.62 99 GLY A C 1
ATOM 743 O O . GLY A 1 99 ? 19.201 1.742 -8.228 1.00 80.62 99 GLY A O 1
ATOM 744 N N . GLU A 1 100 ? 17.135 2.613 -8.055 1.00 83.31 100 GLU A N 1
ATOM 745 C CA . GLU A 1 100 ? 16.804 1.921 -6.802 1.00 83.31 100 GLU A CA 1
ATOM 746 C C . GLU A 1 100 ? 15.462 1.184 -6.821 1.00 83.31 100 GLU A C 1
ATOM 748 O O . GLU A 1 100 ? 14.385 1.765 -6.959 1.00 83.31 100 GLU A O 1
ATOM 753 N N . LEU A 1 101 ? 15.529 -0.122 -6.557 1.00 82.25 101 LEU A N 1
ATOM 754 C CA . LEU A 1 101 ? 14.371 -0.938 -6.228 1.00 82.25 101 LEU A CA 1
ATOM 755 C C . LEU A 1 101 ? 14.277 -1.069 -4.712 1.00 82.25 101 LEU A C 1
ATOM 757 O O . LEU A 1 101 ? 15.138 -1.661 -4.056 1.00 82.25 101 LEU A O 1
ATOM 761 N N . VAL A 1 102 ? 13.185 -0.561 -4.161 1.00 83.31 102 VAL A N 1
ATOM 762 C CA . VAL A 1 102 ? 12.844 -0.699 -2.753 1.00 83.31 102 VAL A CA 1
ATOM 763 C C . VAL A 1 102 ? 11.959 -1.924 -2.580 1.00 83.31 102 VAL A C 1
ATOM 765 O O . VAL A 1 102 ? 10.871 -1.997 -3.145 1.00 83.31 102 VAL A O 1
ATOM 768 N N . ILE A 1 103 ? 12.420 -2.878 -1.777 1.00 82.50 103 ILE A N 1
ATOM 769 C CA . ILE A 1 103 ? 11.647 -4.042 -1.352 1.00 82.50 103 ILE A CA 1
ATOM 770 C C . ILE A 1 103 ? 11.285 -3.852 0.115 1.00 82.50 103 ILE A C 1
ATOM 772 O O . ILE A 1 103 ? 12.171 -3.766 0.964 1.00 82.50 103 ILE A O 1
ATOM 776 N N . THR A 1 104 ? 9.997 -3.826 0.431 1.00 79.62 104 THR A N 1
ATOM 777 C CA . THR A 1 104 ? 9.515 -3.735 1.811 1.00 79.62 104 THR A CA 1
ATOM 778 C C . THR A 1 104 ? 8.916 -5.071 2.224 1.00 79.62 104 THR A C 1
ATOM 780 O O . THR A 1 104 ? 8.091 -5.639 1.512 1.00 79.62 104 THR A O 1
ATOM 783 N N . VAL A 1 105 ? 9.331 -5.581 3.385 1.00 78.94 105 VAL A N 1
ATOM 784 C CA . VAL A 1 105 ? 8.769 -6.771 4.036 1.00 78.94 105 VAL A CA 1
ATOM 785 C C . VAL A 1 105 ? 8.023 -6.301 5.284 1.00 78.94 105 VAL A C 1
ATOM 787 O O . VAL A 1 105 ? 8.615 -6.220 6.367 1.00 78.94 105 VAL A O 1
ATOM 790 N N . PRO A 1 106 ? 6.723 -5.981 5.174 1.00 68.56 106 PRO A N 1
ATOM 791 C CA . PRO A 1 106 ? 6.037 -5.276 6.246 1.00 68.56 106 PRO A CA 1
ATOM 792 C C . PRO A 1 106 ? 5.933 -6.083 7.533 1.00 68.56 106 PRO A C 1
ATOM 794 O O . PRO A 1 106 ? 6.094 -5.529 8.611 1.00 68.56 106 PRO A O 1
ATOM 797 N N . SER A 1 107 ? 5.799 -7.412 7.430 1.00 65.62 107 SER A N 1
ATOM 798 C CA . SER A 1 107 ? 5.753 -8.317 8.587 1.00 65.62 107 SER A CA 1
ATOM 799 C C . SER A 1 107 ? 6.986 -8.249 9.495 1.00 65.62 107 SER A C 1
ATOM 801 O O . SER A 1 107 ? 6.964 -8.806 10.587 1.00 65.62 107 SER A O 1
ATOM 803 N N . ARG A 1 108 ? 8.092 -7.666 9.016 1.00 67.69 108 ARG A N 1
ATOM 804 C CA . ARG A 1 108 ? 9.337 -7.487 9.777 1.00 67.69 108 ARG A CA 1
ATOM 805 C C . ARG A 1 108 ? 9.736 -6.020 9.937 1.00 67.69 108 ARG A C 1
ATOM 807 O O . ARG A 1 108 ? 10.735 -5.751 10.590 1.00 67.69 108 ARG A O 1
ATOM 814 N N . GLY A 1 109 ? 9.008 -5.087 9.317 1.00 66.00 109 GLY A N 1
ATOM 815 C CA . GLY A 1 109 ? 9.450 -3.695 9.187 1.00 66.00 109 GLY A CA 1
ATOM 816 C C . GLY A 1 109 ? 10.791 -3.552 8.455 1.00 66.00 109 GLY A C 1
ATOM 817 O O . GLY A 1 109 ? 11.476 -2.547 8.616 1.00 66.00 109 GLY A O 1
ATOM 818 N N . GLU A 1 110 ? 11.193 -4.562 7.681 1.00 77.25 110 GLU A N 1
ATOM 819 C CA . GLU A 1 110 ? 12.473 -4.579 6.976 1.00 77.25 110 GLU A CA 1
ATOM 820 C C . GLU A 1 110 ? 12.310 -3.959 5.588 1.00 77.25 110 GLU A C 1
ATOM 822 O O . GLU A 1 110 ? 11.359 -4.256 4.858 1.00 77.25 110 GLU A O 1
ATOM 827 N N . GLN A 1 111 ? 13.277 -3.133 5.202 1.00 79.44 111 GLN A N 1
ATOM 828 C CA . GLN A 1 111 ? 13.405 -2.603 3.853 1.00 79.44 111 GLN A CA 1
ATOM 829 C C . GLN A 1 111 ? 14.752 -3.033 3.284 1.00 79.44 111 GLN A C 1
ATOM 831 O O . GLN A 1 111 ? 15.790 -2.895 3.931 1.00 79.44 111 GLN A O 1
ATOM 836 N N . LYS A 1 112 ? 14.738 -3.546 2.057 1.00 82.75 112 LYS A N 1
ATOM 837 C CA . LYS A 1 112 ? 15.937 -3.851 1.288 1.00 82.75 112 LYS A CA 1
ATOM 838 C C . LYS A 1 112 ? 15.963 -2.960 0.060 1.00 82.75 112 LYS A C 1
ATOM 840 O O . LYS A 1 112 ? 15.025 -2.967 -0.729 1.00 82.75 112 LYS A O 1
ATOM 845 N N . ILE A 1 113 ? 17.049 -2.219 -0.092 1.00 83.38 113 ILE A N 1
ATOM 846 C CA . ILE A 1 113 ? 17.302 -1.406 -1.277 1.00 83.38 113 ILE A CA 1
ATOM 847 C C . ILE A 1 113 ? 18.228 -2.210 -2.182 1.00 83.38 113 ILE A C 1
ATOM 849 O O . ILE A 1 113 ? 19.260 -2.720 -1.739 1.00 83.38 113 ILE A O 1
ATOM 853 N N . VAL A 1 114 ? 17.824 -2.375 -3.435 1.00 82.50 114 VAL A N 1
ATOM 854 C CA . VAL A 1 114 ? 18.635 -2.986 -4.484 1.00 82.50 114 VAL A CA 1
ATOM 855 C C . VAL A 1 114 ? 18.975 -1.891 -5.478 1.00 82.50 114 VAL A C 1
ATOM 857 O O . VAL A 1 114 ? 18.085 -1.356 -6.134 1.00 82.50 114 VAL A O 1
ATOM 860 N N . SER A 1 115 ? 20.258 -1.559 -5.569 1.00 81.88 115 SER A N 1
ATOM 861 C CA . SER A 1 115 ? 20.747 -0.569 -6.521 1.00 81.88 115 SER A CA 1
ATOM 862 C C . SER A 1 115 ? 21.070 -1.235 -7.853 1.00 81.88 115 SER A C 1
ATOM 864 O O . SER A 1 115 ? 21.865 -2.175 -7.902 1.00 81.88 115 SER A O 1
ATOM 866 N N . ASP A 1 116 ? 20.479 -0.733 -8.927 1.00 79.38 116 ASP A N 1
ATOM 867 C CA . ASP A 1 116 ? 20.758 -1.153 -10.295 1.00 79.38 116 ASP A CA 1
ATOM 868 C C . ASP A 1 116 ? 20.540 0.043 -11.224 1.00 79.38 116 ASP A C 1
ATOM 870 O O . ASP A 1 116 ? 19.436 0.571 -11.318 1.00 79.38 116 ASP A O 1
ATOM 874 N N . LYS A 1 117 ? 21.607 0.459 -11.916 1.00 82.06 117 LYS A N 1
ATOM 875 C CA . LYS A 1 117 ? 21.635 1.619 -12.824 1.00 82.06 117 LYS A CA 1
ATOM 876 C C . LYS A 1 117 ? 20.579 1.561 -13.926 1.00 82.06 117 LYS A C 1
ATOM 878 O O . LYS A 1 117 ? 20.285 2.582 -14.538 1.00 82.06 117 LYS A O 1
ATOM 883 N N . ASP A 1 118 ? 20.094 0.363 -14.239 1.00 78.94 118 ASP A N 1
ATOM 884 C CA . ASP A 1 118 ? 19.144 0.161 -15.313 1.00 78.94 118 ASP A CA 1
ATOM 885 C C . ASP A 1 118 ? 17.697 0.363 -14.869 1.00 78.94 118 ASP A C 1
ATOM 887 O O . ASP A 1 118 ? 16.847 0.418 -15.752 1.00 78.94 118 ASP A O 1
ATOM 891 N N . LEU A 1 119 ? 17.421 0.512 -13.567 1.00 80.50 119 LEU A N 1
ATOM 892 C CA . LEU A 1 119 ? 16.094 0.805 -13.024 1.00 80.50 119 LEU A CA 1
ATOM 893 C C . LEU A 1 119 ? 15.710 2.268 -13.250 1.00 80.50 119 LEU A C 1
ATOM 895 O O . LEU A 1 119 ? 16.468 3.172 -12.903 1.00 80.50 119 LEU A O 1
ATOM 899 N N . ALA A 1 120 ? 14.502 2.490 -13.756 1.00 78.12 120 ALA A N 1
ATOM 900 C CA . ALA A 1 120 ? 13.938 3.819 -13.955 1.00 78.12 120 ALA A CA 1
ATOM 901 C C . ALA A 1 120 ? 12.502 3.888 -13.418 1.00 78.12 120 ALA A C 1
ATOM 903 O O . ALA A 1 120 ? 11.765 2.899 -13.416 1.00 78.12 120 ALA A O 1
ATOM 904 N N . THR A 1 121 ? 12.115 5.059 -12.930 1.00 76.19 121 THR A N 1
ATOM 905 C CA . THR A 1 121 ? 10.812 5.347 -12.308 1.00 76.19 121 THR A CA 1
ATOM 906 C C . THR A 1 121 ? 9.633 5.217 -13.271 1.00 76.19 121 THR A C 1
ATOM 908 O O . THR A 1 121 ? 8.511 4.961 -12.831 1.00 76.19 121 THR A O 1
ATOM 911 N N . ASP A 1 122 ? 9.877 5.317 -14.578 1.00 77.25 122 ASP A N 1
ATOM 912 C CA . ASP A 1 122 ? 8.894 5.114 -15.646 1.00 77.25 122 ASP A CA 1
ATOM 913 C C . ASP A 1 122 ? 8.608 3.627 -15.952 1.00 77.25 122 ASP A C 1
ATOM 915 O O . ASP A 1 122 ? 7.642 3.301 -16.654 1.00 77.25 122 ASP A O 1
ATOM 919 N N . MET A 1 123 ? 9.399 2.701 -15.399 1.00 79.19 123 MET A N 1
ATOM 920 C CA . MET A 1 123 ? 9.221 1.266 -15.605 1.00 79.19 123 MET A CA 1
ATOM 921 C C . MET A 1 123 ? 8.001 0.740 -14.873 1.00 79.19 123 MET A C 1
ATOM 923 O O . MET A 1 123 ? 7.911 0.840 -13.659 1.00 79.19 123 MET A O 1
ATOM 927 N N . ARG A 1 124 ? 7.105 0.038 -15.564 1.00 75.06 124 ARG A N 1
ATOM 928 C CA . ARG A 1 124 ? 5.976 -0.616 -14.890 1.00 75.06 124 ARG A CA 1
ATOM 929 C C . ARG A 1 124 ? 6.402 -1.936 -14.257 1.00 75.06 124 ARG A C 1
ATOM 931 O O . ARG A 1 124 ? 6.707 -2.899 -14.966 1.00 75.06 124 ARG A O 1
ATOM 938 N N . LEU A 1 125 ? 6.364 -1.991 -12.928 1.00 79.50 125 LEU A N 1
ATOM 939 C CA . LEU A 1 125 ? 6.515 -3.238 -12.185 1.00 79.50 125 LEU A CA 1
ATOM 940 C C . LEU A 1 125 ? 5.279 -4.131 -12.365 1.00 79.50 125 LEU A C 1
ATOM 942 O O . LEU A 1 125 ? 4.136 -3.688 -12.293 1.00 79.50 125 LEU A O 1
ATOM 946 N N . THR A 1 126 ? 5.513 -5.423 -12.560 1.00 72.88 126 THR A N 1
ATOM 947 C CA . THR A 1 126 ? 4.488 -6.471 -12.560 1.00 72.88 126 THR A CA 1
ATOM 948 C C . THR A 1 126 ? 5.005 -7.708 -11.830 1.00 72.88 126 THR A C 1
ATOM 950 O O . THR A 1 126 ? 6.173 -7.772 -11.437 1.00 72.88 126 THR A O 1
ATOM 953 N N . ARG A 1 127 ? 4.145 -8.705 -11.613 1.00 74.75 127 ARG A N 1
ATOM 954 C CA . ARG A 1 127 ? 4.505 -9.935 -10.901 1.00 74.75 127 ARG A CA 1
ATOM 955 C C . ARG A 1 127 ? 4.162 -11.187 -11.691 1.00 74.75 127 ARG A C 1
ATOM 957 O O . ARG A 1 127 ? 3.090 -11.281 -12.285 1.00 74.75 127 ARG A O 1
ATOM 964 N N . ILE A 1 128 ? 5.021 -12.196 -11.571 1.00 70.00 128 ILE A N 1
ATOM 965 C CA . ILE A 1 128 ? 4.749 -13.576 -11.988 1.00 70.00 128 ILE A CA 1
ATOM 966 C C . ILE A 1 128 ? 5.076 -14.492 -10.803 1.00 70.00 128 ILE A C 1
ATOM 968 O O . ILE A 1 128 ? 6.236 -14.699 -10.450 1.00 70.00 128 ILE A O 1
ATOM 972 N N . GLY A 1 129 ? 4.043 -15.014 -10.135 1.00 70.69 129 GLY A N 1
ATOM 973 C CA . GLY A 1 129 ? 4.208 -15.812 -8.914 1.00 70.69 129 GLY A CA 1
ATOM 974 C C . GLY A 1 129 ? 4.892 -15.024 -7.788 1.00 70.69 129 GLY A C 1
ATOM 975 O O . GLY A 1 129 ? 4.323 -14.057 -7.279 1.00 70.69 129 GLY A O 1
ATOM 976 N N . ASN A 1 130 ? 6.106 -15.449 -7.419 1.00 67.81 130 ASN A N 1
ATOM 977 C CA . ASN A 1 130 ? 6.963 -14.810 -6.405 1.00 67.81 130 ASN A CA 1
ATOM 978 C C . ASN A 1 130 ? 8.032 -13.882 -7.010 1.00 67.81 130 ASN A C 1
ATOM 980 O O . ASN A 1 130 ? 8.935 -13.444 -6.299 1.00 67.81 130 ASN A O 1
ATOM 984 N N . GLN A 1 131 ? 7.980 -13.633 -8.318 1.00 71.75 131 GLN A N 1
ATOM 985 C CA . GLN A 1 131 ? 8.9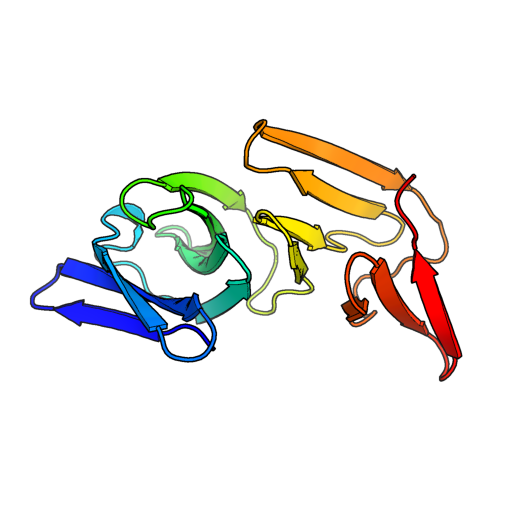89 -12.867 -9.034 1.00 71.75 131 GLN A CA 1
ATOM 986 C C . GLN A 1 131 ? 8.456 -11.485 -9.399 1.00 71.75 131 GLN A C 1
ATOM 988 O O . GLN A 1 131 ? 7.344 -11.369 -9.920 1.00 71.75 131 GLN A O 1
ATOM 993 N N . VAL A 1 132 ? 9.260 -10.450 -9.144 1.00 75.50 132 VAL A N 1
ATOM 994 C CA . VAL A 1 132 ? 9.006 -9.106 -9.673 1.00 75.50 132 VAL A CA 1
ATOM 995 C C . VAL A 1 132 ? 9.606 -9.049 -11.065 1.00 75.50 132 VAL A C 1
ATOM 997 O O . VAL A 1 132 ? 10.751 -9.443 -11.286 1.00 75.50 132 VAL A O 1
ATOM 1000 N N . THR A 1 133 ? 8.821 -8.575 -12.011 1.00 77.94 133 THR A N 1
ATOM 1001 C CA . THR A 1 133 ? 9.214 -8.398 -13.404 1.00 77.94 133 THR A CA 1
ATOM 1002 C C . THR A 1 133 ? 8.957 -6.962 -13.813 1.00 77.94 133 THR A C 1
ATOM 1004 O O . THR A 1 133 ? 8.051 -6.325 -13.283 1.00 77.94 133 THR A O 1
ATOM 1007 N N . TYR A 1 134 ? 9.726 -6.458 -14.763 1.00 76.94 134 TYR A N 1
ATOM 1008 C CA . TYR A 1 134 ? 9.515 -5.136 -15.337 1.00 76.94 134 TYR A CA 1
ATOM 1009 C C . TYR A 1 134 ? 9.702 -5.197 -16.851 1.00 76.94 134 TYR A C 1
ATOM 1011 O O . TYR A 1 134 ? 10.387 -6.080 -17.373 1.00 76.94 134 TYR A O 1
ATOM 1019 N N . LEU A 1 135 ? 9.042 -4.287 -17.561 1.00 69.06 135 LEU A N 1
ATOM 1020 C CA . LEU A 1 135 ? 9.157 -4.147 -19.010 1.00 69.06 135 LEU A CA 1
ATOM 1021 C C . LEU A 1 135 ? 10.044 -2.941 -19.319 1.00 69.06 135 LEU A C 1
ATOM 1023 O O . LEU A 1 135 ? 9.755 -1.840 -18.857 1.00 69.06 135 LEU A O 1
ATOM 1027 N N . LYS A 1 136 ? 11.094 -3.156 -20.116 1.00 68.81 136 LYS A N 1
ATOM 1028 C CA . LYS A 1 136 ? 11.990 -2.110 -20.632 1.00 68.81 136 LYS A CA 1
ATOM 1029 C C . LYS A 1 136 ? 12.242 -2.382 -22.111 1.00 68.81 136 LYS A C 1
ATOM 1031 O O . LYS A 1 136 ? 12.592 -3.507 -22.461 1.00 68.81 136 LYS A O 1
ATOM 1036 N N . ASP A 1 137 ? 12.018 -1.390 -22.971 1.00 70.19 137 ASP A N 1
ATOM 1037 C CA . ASP A 1 137 ? 12.266 -1.470 -24.423 1.00 70.19 137 ASP A CA 1
ATOM 1038 C C . ASP A 1 137 ? 11.612 -2.680 -25.124 1.00 70.19 137 ASP A C 1
ATOM 1040 O O . ASP A 1 137 ? 12.166 -3.277 -26.044 1.00 70.19 137 ASP A O 1
ATOM 1044 N N . GLY A 1 138 ? 10.423 -3.089 -24.666 1.00 68.19 138 GLY A N 1
ATOM 1045 C CA . GLY A 1 138 ? 9.708 -4.255 -25.204 1.00 68.19 138 GLY A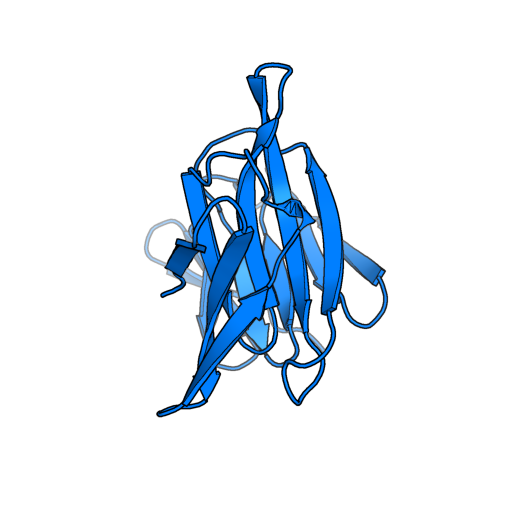 CA 1
ATOM 1046 C C . GLY A 1 138 ? 10.263 -5.618 -24.763 1.00 68.19 138 GLY A C 1
ATOM 1047 O O . GLY A 1 138 ? 9.713 -6.646 -25.156 1.00 68.19 138 GLY A O 1
ATOM 1048 N N . ALA A 1 139 ? 11.298 -5.646 -23.920 1.00 67.12 139 ALA A N 1
ATOM 1049 C CA . ALA A 1 139 ? 11.835 -6.853 -23.302 1.00 67.12 139 ALA A CA 1
ATOM 1050 C C . ALA A 1 139 ? 11.326 -7.021 -21.859 1.00 67.12 139 ALA A C 1
ATOM 1052 O O . ALA A 1 139 ? 11.206 -6.056 -21.098 1.00 67.12 139 ALA A O 1
ATOM 1053 N N . LEU A 1 140 ? 11.030 -8.270 -21.481 1.00 66.31 140 LEU A N 1
ATOM 1054 C CA . LEU A 1 140 ? 10.643 -8.643 -20.121 1.00 66.31 140 LEU A CA 1
ATOM 1055 C C . LEU A 1 140 ? 11.892 -8.973 -19.304 1.00 66.31 140 LEU A C 1
ATOM 1057 O O . LEU A 1 140 ? 12.607 -9.927 -19.608 1.00 66.31 140 LEU A O 1
ATOM 1061 N N . TRP A 1 141 ? 12.105 -8.221 -18.234 1.00 71.00 141 TRP A N 1
ATOM 1062 C CA . TRP A 1 141 ? 13.177 -8.443 -17.276 1.00 71.00 141 TRP A CA 1
ATOM 1063 C C . TRP A 1 141 ? 12.603 -8.971 -15.969 1.00 71.00 141 TRP A C 1
ATOM 1065 O O . TRP A 1 141 ? 11.451 -8.706 -15.616 1.00 71.00 141 TRP A O 1
ATOM 1075 N N . SER A 1 142 ? 13.390 -9.768 -15.251 1.00 67.00 142 SER A N 1
ATOM 1076 C CA . SER A 1 142 ? 12.891 -10.524 -14.108 1.00 67.00 142 SER A CA 1
ATOM 1077 C C . SER A 1 142 ? 13.899 -10.520 -12.966 1.00 67.00 142 SER A C 1
ATOM 1079 O O . SER A 1 142 ? 15.070 -10.832 -13.169 1.00 67.00 142 SER A O 1
ATOM 1081 N N . LEU A 1 143 ? 13.436 -10.195 -11.760 1.00 68.06 143 LEU A N 1
ATOM 1082 C CA . LEU A 1 143 ? 14.252 -10.137 -10.554 1.00 68.06 143 LEU A CA 1
ATOM 1083 C C . LEU A 1 143 ? 13.777 -11.219 -9.587 1.00 68.06 143 LEU A C 1
ATOM 1085 O O . LEU A 1 143 ? 12.649 -11.191 -9.092 1.00 68.06 143 LEU A O 1
ATOM 1089 N N . ARG A 1 144 ? 14.625 -12.228 -9.369 1.00 61.12 144 ARG A N 1
ATOM 1090 C CA . ARG A 1 144 ? 14.330 -13.361 -8.487 1.00 61.12 144 ARG A CA 1
ATOM 1091 C C . ARG A 1 144 ? 15.004 -13.148 -7.141 1.00 61.12 144 ARG A C 1
ATOM 1093 O O . ARG A 1 144 ? 16.221 -13.013 -7.074 1.00 61.12 144 ARG A O 1
ATOM 1100 N N . MET A 1 145 ? 14.212 -13.162 -6.075 1.00 54.88 145 MET A N 1
ATOM 1101 C CA . MET A 1 145 ? 14.747 -13.218 -4.718 1.00 54.88 145 MET A CA 1
ATOM 1102 C C . MET A 1 145 ? 15.198 -14.656 -4.417 1.00 54.88 145 MET A C 1
ATOM 1104 O O . MET A 1 145 ? 14.432 -15.595 -4.661 1.00 54.88 145 MET A O 1
ATOM 1108 N N . GLN A 1 146 ? 16.441 -14.820 -3.956 1.00 49.38 146 GLN A N 1
ATOM 1109 C CA . GLN A 1 146 ? 16.945 -16.055 -3.340 1.00 49.38 146 GLN A CA 1
ATOM 1110 C C . GLN A 1 146 ? 16.747 -15.998 -1.830 1.00 49.38 146 GLN A C 1
ATOM 1112 O O . GLN A 1 146 ? 16.970 -14.904 -1.260 1.00 49.38 146 GLN A O 1
#

Radius of gyration: 15.44 Å; chains: 1; bounding box: 43×36×38 Å

Secondary structure (DSSP, 8-state):
--EEEEETTEEEEEEEEETTEEEEEE-GGGTT--EEEEEEETTEEEEEEE-TTS-EEEEEEEE-TTSS-EEEEEEEESSSS--EEEPGGG-EEEEEETTEEEEEEGGGTEEEEEE-TT--TTS-EEEETTEEEEEETTEEEEE---

Foldseek 3Di:
DWDWDDDPQFIWIWAAQDPPDIDTGTDVVCGPWDFLDKDDDHQKIWTWTQDPVRFIKIWIWGADNVRPDTDIDIDTAHDSDFLKEAAPNRWIWGPRAQQWIWIANPVVRDIDIDGDNPGHNPWRWDDDHRWIWTDDPNDIGIDDDD